Protein AF-A0A7X5E2V3-F1 (afdb_monomer)

Nearest PDB structures (foldseek):
  3kdf-assembly1_A  TM=3.601E-01  e=1.136E+00  Homo sapiens
  2jb7-assembly1_A  TM=4.344E-01  e=1.360E+00  Pyrobaculum aerophilum
  9bln-assembly1_U  TM=6.755E-01  e=7.767E+00  Homo sapiens
  5w66-assembly1_O  TM=4.771E-01  e=6.888E+00  Saccharomyces cerevisiae S288C
  5w5y-assembly1_O  TM=4.528E-01  e=7.314E+00  Saccharomyces cerevisiae S288C

Foldseek 3Di:
DDLVVLLVVVVVLVVVPVLAAEQPVQNVQVSVVCVVCVPNSVLQVVLSNVLVVLCVPQQVNSCVPDVKHFDPQLPPQTWIWDWRDDPRFTKIWIWGADPVSHIYTQHIDGADDDPDGDDCNVVSVSSVVSVVPPD

Mean predicted aligned error: 4.13 Å

pLDDT: mean 90.91, std 9.65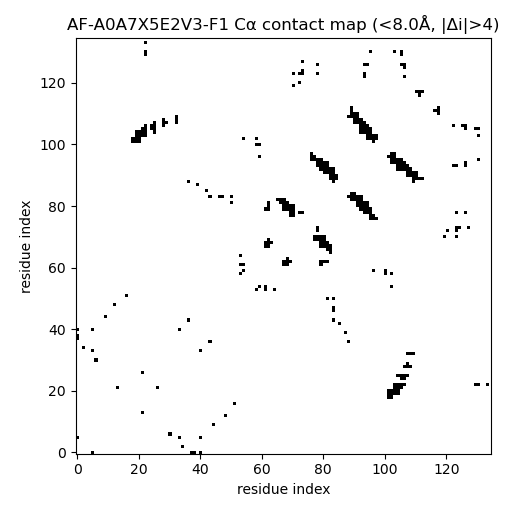, range [52.28, 98.12]

Radius of gyration: 14.13 Å; Cα contacts (8 Å, |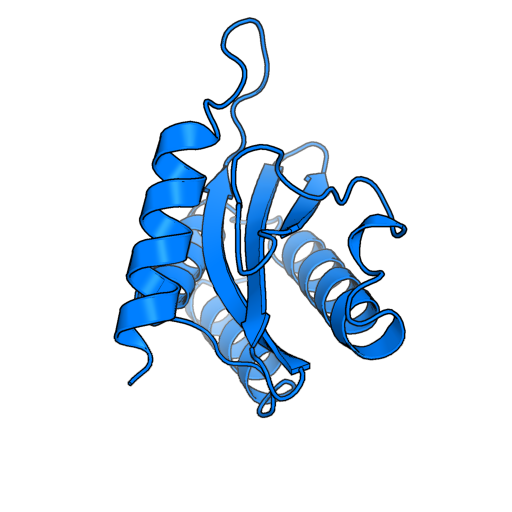Δi|>4): 188; chains: 1; bounding box: 32×38×34 Å

Sequence (135 aa):
MNTKQALEELAK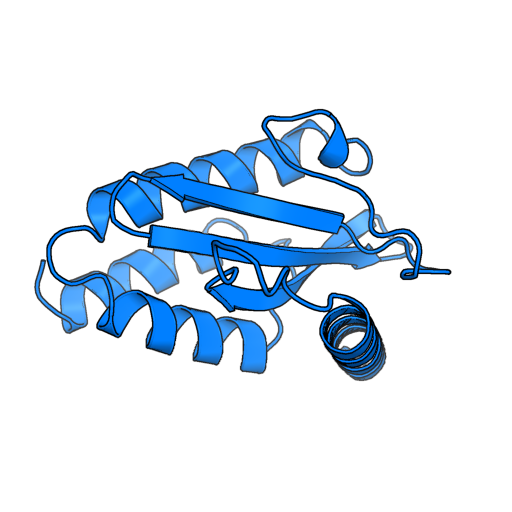HLQKHHKFYFDPDFQEELVQLLADLTGHEHKFFALLEKQFAFVASLNRQVNLADSNEILKHGDNPPIYSLHLQQNNFNIRFLMCFSEEGIPCFLCAFYERSGKRKTDYTKRAETAKERFLRRK

Solvent-accessible surface area (backbone atoms only — not comparable to full-atom values): 7647 Å² total; per-residue (Å²): 120,56,72,69,60,49,53,55,50,50,50,51,60,54,56,74,44,68,76,45,45,71,36,71,68,20,54,53,33,46,54,55,53,53,66,76,32,72,85,44,52,70,62,50,50,56,44,51,52,50,51,51,51,39,42,73,73,44,45,98,49,34,46,76,46,88,78,20,35,72,47,95,80,25,76,77,64,59,28,33,39,41,64,45,73,56,102,88,46,44,36,36,34,37,28,35,53,47,96,89,61,40,45,34,38,35,37,47,46,75,56,50,79,68,100,60,63,65,73,55,65,65,55,44,50,52,30,51,55,52,58,68,63,73,114

Structure (mmCIF, N/CA/C/O backbone):
data_AF-A0A7X5E2V3-F1
#
_entry.id   AF-A0A7X5E2V3-F1
#
loop_
_atom_site.group_PDB
_atom_site.id
_atom_site.type_symbol
_atom_site.label_atom_id
_atom_site.label_alt_id
_atom_site.label_comp_id
_atom_site.label_asym_id
_atom_site.label_entity_id
_atom_site.label_seq_id
_atom_site.pdbx_PDB_ins_code
_atom_site.Cartn_x
_atom_site.Cartn_y
_atom_site.Cartn_z
_atom_site.occupancy
_atom_site.B_iso_or_equiv
_atom_site.auth_seq_id
_atom_site.auth_comp_id
_atom_site.auth_asym_id
_atom_site.auth_atom_id
_atom_site.pdbx_PDB_model_num
ATOM 1 N N . MET A 1 1 ? -15.721 1.046 14.657 1.00 82.06 1 MET A N 1
ATOM 2 C CA . MET A 1 1 ? -15.116 -0.226 15.115 1.00 82.06 1 MET A CA 1
ATOM 3 C C . MET A 1 1 ? -14.169 0.116 16.259 1.00 82.06 1 MET A C 1
ATOM 5 O O . MET A 1 1 ? -13.718 1.251 16.289 1.00 82.06 1 MET A O 1
ATOM 9 N N . ASN A 1 2 ? -13.917 -0.759 17.238 1.00 87.88 2 ASN A N 1
ATOM 10 C CA . ASN A 1 2 ? -12.896 -0.434 18.249 1.00 87.88 2 ASN A CA 1
ATOM 11 C C . ASN A 1 2 ? -11.481 -0.737 17.717 1.00 87.88 2 ASN A C 1
ATOM 13 O O . ASN A 1 2 ? -11.327 -1.518 16.779 1.00 87.88 2 ASN A O 1
ATOM 17 N N . THR A 1 3 ? -10.445 -0.142 18.313 1.00 87.81 3 THR A N 1
ATOM 18 C CA . THR A 1 3 ? -9.055 -0.275 17.837 1.00 87.81 3 THR A CA 1
ATOM 19 C C . THR A 1 3 ? -8.602 -1.730 17.733 1.00 87.81 3 THR A C 1
ATOM 21 O O . THR A 1 3 ? -7.990 -2.113 16.744 1.00 87.81 3 THR A O 1
ATOM 24 N N . LYS A 1 4 ? -8.946 -2.568 18.718 1.00 91.31 4 LYS A N 1
ATOM 25 C CA . LYS A 1 4 ? -8.565 -3.986 18.719 1.00 91.31 4 LYS A CA 1
ATOM 26 C C . LYS A 1 4 ? -9.169 -4.732 17.526 1.00 91.31 4 LYS A C 1
ATOM 28 O O . LYS A 1 4 ? -8.443 -5.402 16.802 1.00 91.31 4 LYS A O 1
ATOM 33 N N . GLN A 1 5 ? -10.468 -4.561 17.291 1.00 93.12 5 GLN A N 1
ATOM 34 C CA . GLN A 1 5 ? -11.164 -5.144 16.141 1.00 93.12 5 GLN A CA 1
ATOM 35 C C . GLN A 1 5 ? -10.559 -4.665 14.818 1.00 93.12 5 GLN A C 1
ATOM 37 O O . GLN A 1 5 ? -10.427 -5.451 13.887 1.00 93.12 5 GLN A O 1
ATOM 42 N N . ALA A 1 6 ? -10.161 -3.392 14.742 1.00 93.25 6 ALA A N 1
ATOM 43 C CA . ALA A 1 6 ? -9.552 -2.834 13.544 1.00 93.25 6 ALA A CA 1
ATOM 44 C C . ALA A 1 6 ? -8.200 -3.475 13.228 1.00 93.25 6 ALA A C 1
ATOM 46 O O . ALA A 1 6 ? -7.943 -3.846 12.086 1.00 93.25 6 ALA A O 1
ATOM 47 N N . LEU A 1 7 ? -7.360 -3.662 14.243 1.00 94.31 7 LEU A N 1
ATO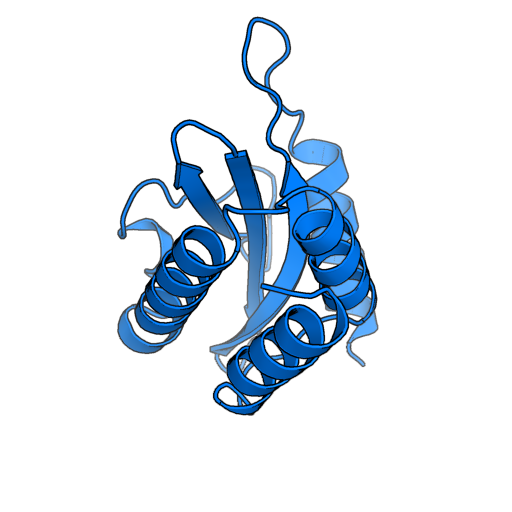M 48 C CA . LEU A 1 7 ? -6.065 -4.319 14.086 1.00 94.31 7 LEU A CA 1
ATOM 49 C C . LEU A 1 7 ? -6.213 -5.803 13.728 1.00 94.31 7 LEU A C 1
ATOM 51 O O . LEU A 1 7 ? -5.484 -6.299 12.873 1.00 94.31 7 LEU A O 1
ATOM 55 N N . GLU A 1 8 ? -7.176 -6.500 14.334 1.00 95.56 8 GLU A N 1
ATOM 56 C CA . GLU A 1 8 ? -7.491 -7.890 13.986 1.00 95.56 8 GLU A CA 1
ATOM 57 C C . GLU A 1 8 ? -7.954 -8.013 12.529 1.00 95.56 8 GLU A C 1
ATOM 59 O O . GLU A 1 8 ? -7.516 -8.914 11.816 1.00 95.56 8 GLU A O 1
ATOM 64 N N . GLU A 1 9 ? -8.808 -7.102 12.064 1.00 95.75 9 GLU A N 1
ATOM 65 C CA . GLU A 1 9 ? -9.290 -7.111 10.685 1.00 95.75 9 GLU A CA 1
ATOM 66 C C . GLU A 1 9 ? -8.177 -6.768 9.687 1.00 95.75 9 GLU A C 1
ATOM 68 O O . GLU A 1 9 ? -8.018 -7.458 8.679 1.00 95.75 9 GLU A O 1
ATOM 73 N N . LEU A 1 10 ? -7.334 -5.778 10.003 1.00 95.44 10 LEU A N 1
ATOM 74 C CA . LEU A 1 10 ? -6.149 -5.464 9.208 1.00 95.44 10 LEU A CA 1
ATOM 75 C C . LEU A 1 10 ? -5.241 -6.693 9.067 1.00 95.44 10 LEU A C 1
ATOM 77 O O . LEU A 1 10 ? -4.845 -7.042 7.955 1.00 95.44 10 LEU A O 1
ATOM 81 N N . ALA A 1 11 ? -4.958 -7.386 10.174 1.00 95.44 11 ALA A N 1
ATOM 82 C CA . ALA A 1 11 ? -4.140 -8.593 10.161 1.00 95.44 11 ALA A CA 1
ATOM 83 C C . ALA A 1 11 ? -4.742 -9.685 9.263 1.00 95.44 11 ALA A C 1
ATOM 85 O O . ALA A 1 11 ? -4.007 -10.303 8.493 1.00 95.44 11 ALA A O 1
ATOM 86 N N . LYS A 1 12 ? -6.068 -9.889 9.286 1.00 96.12 12 LYS A N 1
ATOM 87 C CA . LYS A 1 12 ? -6.740 -10.843 8.385 1.00 96.12 12 LYS A CA 1
ATOM 88 C C . LYS A 1 12 ? -6.561 -10.471 6.916 1.00 96.12 12 LYS A C 1
ATOM 90 O O . LYS A 1 12 ? -6.267 -11.356 6.113 1.00 96.12 12 LYS A O 1
ATOM 95 N N . HIS A 1 13 ? -6.711 -9.193 6.557 1.00 94.50 13 HIS A N 1
ATOM 96 C CA . HIS A 1 13 ? -6.491 -8.745 5.179 1.00 94.50 13 HIS A CA 1
ATOM 97 C C . HIS A 1 13 ? -5.049 -9.013 4.732 1.00 94.50 13 HIS A C 1
ATOM 99 O O . HIS A 1 13 ? -4.845 -9.580 3.663 1.00 94.50 13 HIS A O 1
ATOM 105 N N . LEU A 1 14 ? -4.047 -8.693 5.556 1.00 95.31 14 LEU A N 1
ATOM 106 C CA . LEU A 1 14 ? -2.646 -8.967 5.214 1.00 95.31 14 LEU A CA 1
ATOM 107 C C . LEU A 1 14 ? -2.369 -10.479 5.101 1.00 95.31 14 LEU A C 1
ATOM 109 O O . LEU A 1 14 ? -1.768 -10.928 4.127 1.00 95.31 14 LEU A O 1
ATOM 113 N N . GLN A 1 15 ? -2.876 -11.288 6.036 1.00 94.50 15 GLN A N 1
ATOM 114 C CA . GLN A 1 15 ? -2.703 -12.749 6.034 1.00 94.50 15 GLN A CA 1
ATOM 115 C C . GLN A 1 15 ? -3.374 -13.434 4.838 1.00 94.50 15 GLN A C 1
ATOM 117 O O . GLN A 1 15 ? -2.823 -14.384 4.277 1.00 94.50 15 GLN A O 1
ATOM 122 N N . LYS A 1 16 ? -4.544 -12.949 4.402 1.00 95.62 16 LYS A N 1
ATOM 123 C CA . LYS A 1 16 ? -5.232 -13.451 3.202 1.00 95.62 16 LYS A CA 1
ATOM 124 C C . LYS A 1 16 ? -4.325 -13.383 1.971 1.00 95.62 16 LYS A C 1
ATOM 126 O O . LYS A 1 16 ? -4.342 -14.288 1.135 1.00 95.62 16 LYS A O 1
ATOM 131 N N . HIS A 1 17 ? -3.479 -12.359 1.906 1.00 93.44 17 HIS A N 1
ATOM 132 C CA . HIS A 1 17 ? -2.501 -12.146 0.848 1.00 93.44 17 HIS A CA 1
ATOM 133 C C . HIS A 1 17 ? -1.094 -12.635 1.235 1.00 93.44 17 HIS A C 1
ATOM 135 O O . HIS A 1 17 ? -0.108 -11.972 0.945 1.00 93.44 17 HIS A O 1
ATOM 141 N N . HIS A 1 18 ? -0.981 -13.837 1.815 1.00 90.81 18 HIS A N 1
ATOM 142 C CA . HIS A 1 18 ? 0.285 -14.465 2.246 1.00 90.81 18 HIS A CA 1
ATOM 143 C C . HIS A 1 18 ? 1.387 -14.577 1.172 1.00 90.81 18 HIS A C 1
ATOM 145 O O . HIS A 1 18 ? 2.542 -14.821 1.505 1.00 90.81 18 HIS A O 1
ATOM 151 N N . LYS A 1 19 ? 1.047 -14.445 -0.117 1.00 93.88 19 LYS A N 1
ATOM 152 C CA . LYS A 1 19 ? 2.026 -14.412 -1.218 1.00 93.88 19 LYS A CA 1
ATOM 153 C C . LYS A 1 19 ? 2.651 -13.035 -1.424 1.00 93.88 19 LYS A C 1
ATOM 155 O O . LYS A 1 19 ? 3.615 -12.930 -2.172 1.00 93.88 19 LYS A O 1
ATOM 160 N N . PHE A 1 20 ? 2.074 -11.986 -0.847 1.00 97.00 20 PHE A N 1
ATOM 161 C CA . PHE A 1 20 ? 2.611 -10.637 -0.923 1.00 97.00 20 PHE A CA 1
ATOM 162 C C . PHE A 1 20 ? 3.654 -10.460 0.172 1.00 97.00 20 PHE A C 1
ATOM 164 O O . PHE A 1 20 ? 3.536 -11.005 1.268 1.00 97.00 20 PHE A O 1
ATOM 171 N N . TYR A 1 21 ? 4.668 -9.663 -0.127 1.00 97.06 21 TYR A N 1
ATOM 172 C CA . TYR A 1 21 ? 5.584 -9.169 0.879 1.00 97.06 21 TYR A CA 1
ATOM 173 C C . TYR A 1 21 ? 5.071 -7.827 1.404 1.00 97.06 21 TYR A C 1
ATOM 175 O O . TYR A 1 21 ? 4.862 -6.891 0.630 1.00 97.06 21 TYR A O 1
ATOM 183 N N . PHE A 1 22 ? 4.897 -7.733 2.719 1.00 97.56 22 PHE A N 1
ATOM 184 C CA . PHE A 1 22 ? 4.573 -6.493 3.416 1.00 97.56 22 PHE A CA 1
ATOM 185 C C . PHE A 1 22 ? 5.768 -6.102 4.272 1.00 97.56 22 PHE A C 1
ATOM 187 O O . PHE A 1 22 ? 6.049 -6.761 5.274 1.00 97.56 22 PHE A O 1
ATOM 194 N N . ASP A 1 23 ? 6.468 -5.045 3.872 1.00 97.44 23 ASP A N 1
ATOM 195 C CA . ASP A 1 23 ? 7.598 -4.530 4.634 1.00 97.44 23 ASP A CA 1
ATOM 196 C C . ASP A 1 23 ? 7.177 -4.159 6.079 1.00 97.44 23 ASP A C 1
ATOM 198 O O . ASP A 1 23 ? 6.061 -3.667 6.272 1.00 97.44 23 ASP A O 1
ATOM 202 N N . PRO A 1 24 ? 8.012 -4.396 7.110 1.00 96.25 24 PRO A N 1
ATOM 203 C CA . PRO A 1 24 ? 7.635 -4.105 8.494 1.00 96.25 24 PRO A CA 1
ATOM 204 C C . PRO A 1 24 ? 7.221 -2.647 8.728 1.00 96.25 24 PRO A C 1
ATOM 206 O O . PRO A 1 24 ? 6.190 -2.406 9.353 1.00 96.25 24 PRO A O 1
ATOM 209 N N . ASP A 1 25 ? 7.936 -1.679 8.145 1.00 97.19 25 ASP A N 1
ATOM 210 C CA . ASP A 1 25 ? 7.587 -0.264 8.312 1.00 97.19 25 ASP A CA 1
ATOM 211 C C . ASP A 1 25 ? 6.290 0.075 7.565 1.00 97.19 25 ASP A C 1
ATOM 213 O O . ASP A 1 25 ? 5.530 0.928 8.009 1.00 97.19 25 ASP A O 1
ATOM 217 N N . PHE A 1 26 ? 6.003 -0.597 6.442 1.00 97.44 26 PHE A N 1
ATOM 218 C CA . PHE A 1 26 ? 4.705 -0.470 5.770 1.00 97.44 26 PHE A CA 1
ATOM 219 C C . PHE A 1 26 ? 3.558 -0.918 6.685 1.00 97.44 26 PHE A C 1
ATOM 221 O O . PHE A 1 26 ? 2.507 -0.279 6.722 1.00 97.44 26 PHE A O 1
ATOM 228 N N . GLN A 1 27 ? 3.745 -2.006 7.438 1.00 96.62 27 GLN A N 1
ATOM 229 C CA . GLN A 1 27 ? 2.741 -2.487 8.389 1.00 96.62 27 GLN A CA 1
ATOM 230 C C . GLN A 1 27 ? 2.566 -1.515 9.563 1.00 96.62 27 GLN A C 1
ATOM 232 O O . GLN A 1 27 ? 1.433 -1.230 9.949 1.00 96.62 27 GLN A O 1
ATOM 237 N N . GLU A 1 28 ? 3.657 -0.958 10.092 1.00 96.31 28 GLU A N 1
ATOM 238 C CA . GLU A 1 28 ? 3.597 0.081 11.127 1.00 96.31 28 GLU A CA 1
ATOM 239 C C . GLU A 1 28 ? 2.886 1.346 10.626 1.00 96.31 28 GLU A C 1
ATOM 241 O O . GLU A 1 28 ? 2.011 1.881 11.308 1.00 96.31 28 GLU A O 1
ATOM 246 N N . GLU A 1 29 ? 3.195 1.790 9.407 1.00 97.00 29 GLU A N 1
ATOM 247 C CA . GLU A 1 29 ? 2.527 2.916 8.752 1.00 97.00 29 GLU A CA 1
ATOM 248 C C . GLU A 1 29 ? 1.027 2.644 8.572 1.00 97.00 29 GLU A C 1
ATOM 250 O O . GLU A 1 29 ? 0.206 3.520 8.840 1.00 97.00 29 GLU A O 1
ATOM 255 N N . LEU A 1 30 ? 0.635 1.425 8.188 1.00 95.69 30 LEU A N 1
ATOM 256 C CA . LEU A 1 30 ? -0.774 1.033 8.113 1.00 95.69 30 LEU A CA 1
ATOM 257 C C . LEU A 1 30 ? -1.479 1.093 9.469 1.00 95.69 30 LEU A C 1
ATOM 259 O O . LEU A 1 30 ? -2.616 1.559 9.537 1.00 95.69 30 LEU A O 1
ATOM 263 N N . VAL A 1 31 ? -0.822 0.652 10.543 1.00 95.12 31 VAL A N 1
ATOM 264 C CA . VAL A 1 31 ? -1.363 0.740 11.906 1.00 95.12 31 VAL A CA 1
ATOM 265 C C . VAL A 1 31 ? -1.568 2.200 12.318 1.00 95.12 31 VAL A C 1
ATOM 267 O O . VAL A 1 31 ? -2.620 2.536 12.863 1.00 95.12 31 VAL A O 1
ATOM 270 N N . GLN A 1 32 ? -0.608 3.077 12.012 1.00 94.00 32 GLN A N 1
ATOM 271 C CA . GLN A 1 32 ? -0.715 4.515 12.281 1.00 94.00 32 GLN A CA 1
ATOM 272 C C . GLN A 1 32 ? -1.856 5.155 11.483 1.00 94.00 32 GLN A C 1
ATOM 274 O O . GLN A 1 32 ? -2.706 5.831 12.058 1.00 94.00 32 GLN A O 1
ATOM 279 N N . LEU A 1 33 ? -1.932 4.884 10.176 1.00 93.94 33 LEU A N 1
ATOM 280 C CA . LEU A 1 33 ? -3.017 5.374 9.323 1.00 93.94 33 LEU A CA 1
ATOM 281 C C . LEU A 1 33 ? -4.382 4.909 9.835 1.00 93.94 33 LEU A C 1
ATOM 283 O O . LEU A 1 33 ? -5.324 5.694 9.865 1.00 93.94 33 LEU A O 1
ATOM 287 N N . LEU A 1 34 ? -4.496 3.651 10.263 1.00 92.94 34 LEU A N 1
ATOM 288 C CA . LEU A 1 34 ? -5.746 3.093 10.770 1.00 92.94 34 LEU A CA 1
ATOM 289 C C . LEU A 1 34 ? -6.213 3.772 12.063 1.00 92.94 34 LEU A C 1
ATOM 291 O O . LEU A 1 34 ? -7.416 3.960 12.236 1.00 92.94 34 LEU A O 1
ATOM 295 N N . ALA A 1 35 ? -5.288 4.176 12.940 1.00 90.56 35 ALA A N 1
ATOM 296 C CA . ALA A 1 35 ? -5.621 4.935 14.145 1.00 90.56 35 ALA A CA 1
ATOM 297 C C . ALA A 1 35 ? -6.290 6.284 13.808 1.00 90.56 35 ALA A C 1
ATOM 299 O O . ALA A 1 35 ? -7.270 6.671 14.451 1.00 90.56 35 ALA A O 1
ATOM 300 N N . ASP A 1 36 ? -5.833 6.943 12.740 1.00 89.50 36 ASP A N 1
ATOM 301 C CA . ASP A 1 36 ? -6.384 8.216 12.258 1.00 89.50 36 ASP A CA 1
ATOM 302 C C . ASP A 1 36 ? -7.735 8.058 11.526 1.00 89.50 36 ASP A C 1
ATOM 304 O O . ASP A 1 36 ? -8.452 9.035 11.310 1.00 89.50 36 ASP A O 1
ATOM 308 N N . LEU A 1 37 ? -8.119 6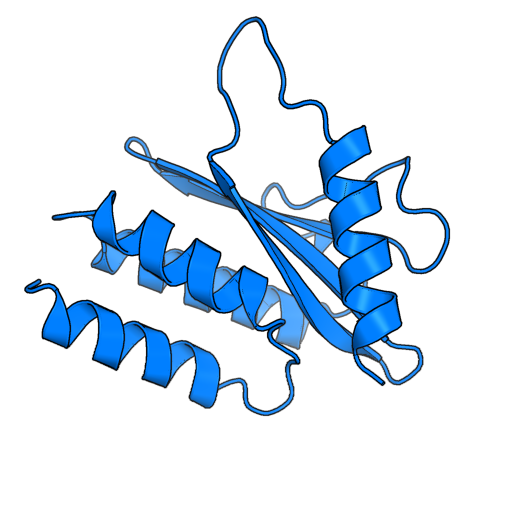.831 11.156 1.00 90.50 37 LEU A N 1
ATOM 309 C CA . LEU A 1 37 ? -9.319 6.517 10.365 1.00 90.50 37 LEU A CA 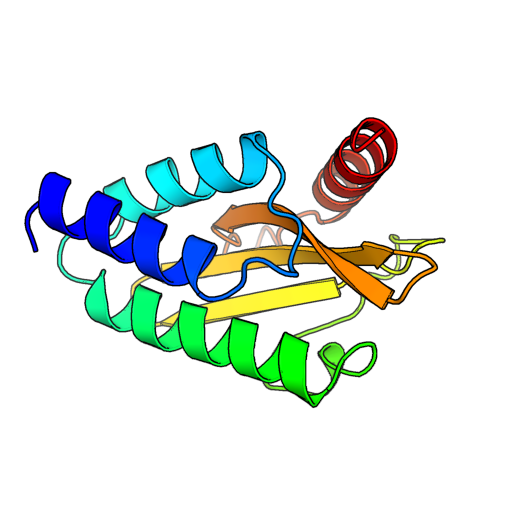1
ATOM 310 C C . LEU A 1 37 ? -10.542 6.134 11.213 1.00 90.50 37 LEU A C 1
ATOM 312 O O . LEU A 1 37 ? -11.449 5.453 10.723 1.00 90.50 37 LEU A O 1
ATOM 316 N N . THR A 1 38 ? -10.594 6.568 12.473 1.00 87.25 38 THR A N 1
ATOM 317 C CA . THR A 1 38 ? -11.683 6.222 13.400 1.00 87.25 38 THR A CA 1
ATOM 318 C C . THR A 1 38 ? -13.062 6.547 12.800 1.00 87.25 38 THR A C 1
ATOM 320 O O . THR A 1 38 ? -13.340 7.676 12.402 1.00 87.25 38 THR A O 1
ATOM 323 N N . GLY A 1 39 ? -13.943 5.544 12.720 1.00 89.56 39 GLY A N 1
ATOM 324 C CA . GLY A 1 39 ? -15.279 5.654 12.111 1.00 89.56 39 GLY A CA 1
ATOM 325 C C . GLY A 1 39 ? -15.320 5.503 10.580 1.00 89.56 39 GLY A C 1
ATOM 326 O O . GLY A 1 39 ? -16.402 5.498 9.978 1.00 89.56 39 GLY A O 1
ATOM 327 N N . HIS A 1 40 ? -14.170 5.356 9.922 1.00 92.31 40 HIS A N 1
ATOM 328 C CA . HIS A 1 40 ? -14.032 5.195 8.469 1.00 92.31 40 HIS A CA 1
ATOM 329 C C . HIS A 1 40 ? -13.295 3.914 8.063 1.00 92.31 40 HIS A C 1
ATOM 331 O O . HIS A 1 40 ? -13.055 3.685 6.876 1.00 92.31 40 HIS A O 1
ATOM 337 N N . GLU A 1 41 ? -13.008 3.041 9.021 1.00 94.06 41 GLU A N 1
ATOM 338 C CA . GLU A 1 41 ? -12.181 1.851 8.844 1.00 94.06 41 GLU A CA 1
ATOM 339 C C . GLU A 1 41 ? -12.795 0.871 7.834 1.00 94.06 41 GLU A C 1
ATOM 341 O O . GLU A 1 41 ? -12.095 0.323 6.993 1.00 94.06 41 GLU A O 1
ATOM 346 N N . HIS A 1 42 ? -14.123 0.710 7.841 1.00 93.19 42 HIS A N 1
ATOM 347 C CA . HIS A 1 42 ? -14.822 -0.157 6.883 1.00 93.19 42 HIS A CA 1
ATOM 348 C C . HIS A 1 42 ? -14.608 0.280 5.424 1.00 93.19 42 HIS A C 1
ATOM 350 O O . HIS A 1 42 ? -14.426 -0.559 4.543 1.00 93.19 42 HIS A O 1
ATOM 356 N N . LYS A 1 43 ? -14.598 1.595 5.155 1.00 94.88 43 LYS A N 1
ATOM 357 C CA . LYS A 1 43 ? -14.337 2.132 3.809 1.00 94.88 43 LYS A CA 1
ATOM 358 C C . LYS A 1 43 ? -12.883 1.934 3.423 1.00 94.88 43 LYS A C 1
ATOM 360 O O . LYS A 1 43 ? -12.596 1.613 2.273 1.00 94.88 43 LYS A O 1
ATOM 365 N N . PHE A 1 44 ? -11.983 2.124 4.383 1.00 95.88 44 PHE A N 1
ATOM 366 C CA . PHE A 1 44 ? -10.570 1.856 4.190 1.00 95.88 44 PHE A CA 1
ATOM 367 C C . PHE A 1 44 ? -10.330 0.386 3.827 1.00 95.88 44 PHE A C 1
ATOM 369 O O . PHE A 1 44 ? -9.711 0.127 2.802 1.00 95.88 44 PHE A O 1
ATOM 376 N N . PHE A 1 45 ? -10.895 -0.568 4.571 1.00 96.50 45 PHE A N 1
ATOM 377 C CA . PHE A 1 45 ? -10.741 -1.995 4.275 1.00 96.50 45 PHE A CA 1
ATOM 378 C C . PHE A 1 45 ? -11.357 -2.414 2.943 1.00 96.50 45 PHE A C 1
ATOM 380 O O . PHE A 1 45 ? -10.752 -3.197 2.214 1.00 96.50 45 PHE A O 1
ATOM 387 N N . ALA A 1 46 ? -12.506 -1.850 2.566 1.00 96.25 46 ALA A N 1
ATOM 388 C CA . ALA A 1 46 ? -13.080 -2.097 1.245 1.00 96.25 46 ALA A CA 1
ATOM 389 C C . ALA A 1 46 ? -12.135 -1.646 0.113 1.00 96.25 46 ALA A C 1
ATOM 391 O O . ALA A 1 46 ? -11.978 -2.352 -0.884 1.00 96.25 46 ALA A O 1
ATOM 392 N N . LEU A 1 47 ? -11.473 -0.492 0.266 1.00 96.94 47 LEU A N 1
ATOM 393 C CA . LEU A 1 47 ? -10.480 -0.015 -0.700 1.00 96.94 47 LEU A CA 1
ATOM 394 C C . LEU A 1 47 ? -9.164 -0.795 -0.643 1.00 96.94 47 LEU A C 1
ATOM 396 O O . LEU A 1 47 ? -8.575 -1.041 -1.692 1.00 96.94 47 LEU A O 1
ATOM 400 N N . LEU A 1 48 ? -8.723 -1.201 0.548 1.00 97.38 48 LEU A N 1
ATOM 401 C CA . LEU A 1 48 ? -7.551 -2.052 0.746 1.00 97.38 48 LEU A CA 1
ATOM 402 C C . LEU A 1 48 ? -7.714 -3.363 -0.027 1.00 97.38 48 LEU A C 1
ATOM 404 O O . LEU A 1 48 ? -6.875 -3.703 -0.858 1.00 97.38 48 LEU A O 1
ATOM 408 N N . GLU A 1 49 ? -8.841 -4.042 0.178 1.00 97.06 49 GLU A N 1
ATOM 409 C CA . GLU A 1 49 ? -9.172 -5.287 -0.511 1.00 97.06 49 GLU A CA 1
ATOM 410 C C . GLU A 1 49 ? -9.281 -5.084 -2.028 1.00 97.06 49 GLU A C 1
ATOM 412 O O . GLU A 1 49 ? -8.745 -5.877 -2.801 1.00 97.06 49 GLU A O 1
ATOM 417 N N . LYS A 1 50 ? -9.915 -3.990 -2.474 1.00 97.56 50 LYS A N 1
ATOM 418 C CA . LYS A 1 50 ? -9.999 -3.633 -3.899 1.00 97.56 50 LYS A CA 1
ATOM 419 C C . LYS A 1 50 ? -8.607 -3.478 -4.521 1.00 97.56 50 LYS A C 1
ATOM 421 O O . LYS A 1 50 ? -8.356 -4.024 -5.594 1.00 97.56 50 LYS A O 1
ATOM 426 N N . GLN A 1 51 ? -7.699 -2.764 -3.855 1.00 98.00 51 GLN A N 1
ATOM 427 C CA . GLN A 1 51 ? -6.336 -2.562 -4.348 1.00 98.00 51 GLN A CA 1
ATOM 428 C C . GLN A 1 51 ? -5.537 -3.869 -4.364 1.00 98.00 51 GLN A C 1
ATOM 430 O O . GLN A 1 51 ? -4.859 -4.160 -5.348 1.00 98.00 51 GLN A O 1
ATOM 435 N N . PHE A 1 52 ? -5.666 -4.713 -3.339 1.00 97.94 52 PHE A N 1
ATOM 436 C CA . PHE A 1 52 ? -5.041 -6.037 -3.340 1.00 97.94 52 PHE A CA 1
ATOM 437 C C . PHE A 1 52 ? -5.584 -6.948 -4.448 1.00 97.94 52 PHE A C 1
ATOM 439 O O . PHE A 1 52 ? -4.808 -7.654 -5.095 1.00 97.94 52 PHE A O 1
ATOM 446 N N . ALA A 1 53 ? -6.888 -6.896 -4.730 1.00 97.25 53 ALA A N 1
ATOM 447 C CA . ALA A 1 53 ? -7.494 -7.618 -5.845 1.00 97.25 53 ALA A CA 1
ATOM 448 C C . ALA A 1 53 ? -6.979 -7.121 -7.208 1.00 97.25 53 ALA A C 1
ATOM 450 O O . ALA A 1 53 ? -6.704 -7.933 -8.096 1.00 97.25 53 ALA A O 1
ATOM 451 N N . PHE A 1 54 ? -6.785 -5.809 -7.381 1.00 98.12 54 PHE A N 1
ATOM 452 C CA . PHE A 1 54 ? -6.152 -5.263 -8.584 1.00 98.12 54 PHE A CA 1
ATOM 453 C C . PHE A 1 54 ? -4.708 -5.728 -8.743 1.00 98.12 54 PHE A C 1
ATOM 455 O O . PHE A 1 54 ? -4.342 -6.179 -9.825 1.00 98.12 54 PHE A O 1
ATOM 462 N N . VAL A 1 55 ? -3.905 -5.697 -7.677 1.00 98.06 55 VAL A N 1
ATOM 463 C CA . VAL A 1 55 ? -2.526 -6.209 -7.710 1.00 98.06 55 VAL A CA 1
ATOM 464 C C . VAL A 1 55 ? -2.499 -7.687 -8.109 1.00 98.06 55 VAL A C 1
ATOM 466 O O . VAL A 1 55 ? -1.728 -8.066 -8.987 1.00 98.06 55 VAL A O 1
ATOM 469 N N . ALA A 1 56 ? -3.371 -8.511 -7.520 1.00 96.31 56 ALA A N 1
ATOM 470 C CA . ALA A 1 56 ? -3.435 -9.943 -7.810 1.00 96.31 56 ALA A CA 1
ATOM 471 C C . ALA A 1 56 ? -3.879 -10.263 -9.249 1.00 96.31 56 ALA A C 1
ATOM 473 O O . ALA A 1 56 ? -3.415 -11.242 -9.830 1.00 96.31 56 ALA A O 1
ATOM 474 N N . SER A 1 57 ? -4.786 -9.465 -9.822 1.00 96.56 57 SER A N 1
ATOM 475 C CA . SER A 1 57 ? -5.362 -9.725 -11.150 1.00 96.56 57 SER A CA 1
ATOM 476 C C . SER A 1 57 ? -4.558 -9.100 -12.289 1.00 96.56 57 SER A C 1
ATOM 478 O O . SER A 1 57 ? -4.357 -9.735 -13.323 1.00 96.56 57 SER A O 1
ATOM 480 N N . LEU A 1 58 ? -4.074 -7.872 -12.106 1.00 97.25 58 LEU A N 1
ATOM 481 C CA . LEU A 1 58 ? -3.410 -7.095 -13.154 1.00 97.25 58 LEU A CA 1
ATOM 482 C C . LEU A 1 58 ? -1.886 -7.205 -13.106 1.00 97.25 58 LEU A C 1
ATOM 484 O O . LEU A 1 58 ? -1.219 -6.888 -14.093 1.00 97.25 58 LEU A O 1
ATOM 488 N N . ASN A 1 59 ? -1.313 -7.667 -11.990 1.00 95.75 59 ASN A N 1
ATOM 489 C CA . ASN A 1 59 ? 0.133 -7.767 -11.798 1.00 95.75 59 ASN A CA 1
ATOM 490 C C . ASN A 1 59 ? 0.831 -6.443 -12.176 1.00 95.75 59 ASN A C 1
ATOM 492 O O . ASN A 1 59 ? 0.403 -5.367 -11.760 1.00 95.75 59 ASN A O 1
ATOM 496 N N . ARG A 1 60 ? 1.876 -6.490 -13.012 1.00 95.25 60 ARG A N 1
ATOM 497 C CA . ARG A 1 60 ? 2.648 -5.316 -13.467 1.00 95.25 60 ARG A CA 1
ATOM 498 C C . ARG A 1 60 ? 1.829 -4.289 -14.269 1.00 95.25 60 ARG A C 1
ATOM 500 O O . ARG A 1 60 ? 2.364 -3.251 -14.628 1.00 95.25 60 ARG A O 1
ATOM 507 N N . GLN A 1 61 ? 0.551 -4.558 -14.539 1.00 96.88 61 GLN A N 1
ATOM 508 C CA . GLN A 1 61 ? -0.389 -3.619 -15.155 1.00 96.88 61 GLN A CA 1
ATOM 509 C C . GLN A 1 61 ? -1.329 -2.958 -14.131 1.00 96.88 61 GLN A C 1
ATOM 511 O O . GLN A 1 61 ? -2.307 -2.322 -14.512 1.00 96.88 61 GLN A O 1
ATOM 516 N N . VAL A 1 62 ? -1.066 -3.084 -12.823 1.00 97.44 62 VAL A N 1
ATOM 517 C CA . VAL A 1 62 ? -1.898 -2.488 -11.757 1.00 97.44 62 VAL A CA 1
ATOM 518 C C . VAL A 1 62 ? -2.041 -0.964 -11.873 1.00 97.44 62 VAL A C 1
ATOM 520 O O . VAL A 1 62 ? -3.023 -0.398 -11.397 1.00 97.44 62 VAL A O 1
ATOM 523 N N . ASN A 1 63 ? -1.111 -0.298 -12.561 1.00 96.44 63 ASN A N 1
ATOM 524 C CA . ASN A 1 63 ? -1.188 1.125 -12.897 1.00 96.44 63 ASN A CA 1
ATOM 525 C C . ASN A 1 63 ? -2.324 1.480 -13.873 1.00 96.44 63 ASN A C 1
ATOM 527 O O . ASN A 1 63 ? -2.575 2.656 -14.094 1.00 96.44 63 ASN A O 1
ATOM 531 N N . LEU A 1 64 ? -2.961 0.496 -14.512 1.00 95.62 64 LEU A N 1
ATOM 532 C CA . LEU A 1 64 ? -4.111 0.717 -15.392 1.00 95.62 64 LEU A CA 1
ATOM 533 C C . LEU A 1 64 ? -5.441 0.713 -14.626 1.00 95.62 64 LEU A C 1
ATOM 535 O O . LEU A 1 64 ? -6.475 1.051 -15.198 1.00 95.62 64 LEU A O 1
ATOM 539 N N . ALA A 1 65 ? -5.432 0.310 -13.353 1.00 96.25 65 ALA A N 1
ATOM 540 C CA . ALA A 1 65 ? -6.615 0.340 -12.511 1.00 96.25 65 ALA A CA 1
ATOM 541 C C . ALA A 1 65 ? -6.713 1.644 -11.725 1.00 96.25 65 ALA A C 1
ATOM 543 O O . ALA A 1 65 ? -5.756 2.073 -11.082 1.00 96.25 65 ALA A O 1
ATOM 544 N N . ASP A 1 66 ? -7.928 2.188 -11.682 1.00 92.88 66 ASP A N 1
ATOM 545 C CA . ASP A 1 66 ? -8.265 3.326 -10.829 1.00 92.88 66 ASP A CA 1
ATOM 546 C C . ASP A 1 66 ? -7.337 4.532 -11.099 1.00 92.88 66 ASP A C 1
ATOM 548 O O . ASP A 1 66 ? -7.037 4.840 -12.251 1.00 92.88 66 ASP A O 1
ATOM 552 N N . SER A 1 67 ? -6.887 5.215 -10.050 1.00 94.25 67 SER A N 1
ATOM 553 C CA . SER A 1 67 ? -5.909 6.309 -10.105 1.00 94.25 67 SER A CA 1
ATOM 554 C C . SER A 1 67 ? -4.491 5.850 -9.731 1.00 94.25 67 SER A C 1
ATOM 556 O O . SER A 1 67 ? -3.698 6.621 -9.172 1.00 94.25 67 SER A O 1
ATOM 558 N N . ASN A 1 68 ? -4.186 4.574 -9.981 1.00 96.75 68 ASN A N 1
ATOM 559 C CA . ASN A 1 68 ? -2.856 4.022 -9.769 1.00 96.75 68 ASN A CA 1
ATOM 560 C C . ASN A 1 68 ? -1.899 4.518 -10.860 1.00 96.75 68 ASN A C 1
ATOM 562 O O . ASN A 1 68 ? -2.299 4.802 -11.985 1.00 96.75 68 ASN A O 1
ATOM 566 N N . GLU A 1 69 ? -0.612 4.607 -10.545 1.00 94.94 69 GLU A N 1
ATOM 567 C CA . GLU A 1 69 ? 0.385 5.107 -11.494 1.00 94.94 69 GLU A CA 1
ATOM 568 C C . GLU A 1 69 ? 1.754 4.457 -11.285 1.00 94.94 69 GLU A C 1
ATOM 570 O O . GLU A 1 69 ? 2.032 3.880 -10.234 1.00 94.94 69 GLU A O 1
ATOM 575 N N . ILE A 1 70 ? 2.624 4.570 -12.291 1.00 93.88 70 ILE A N 1
ATOM 576 C CA . ILE A 1 70 ? 4.050 4.243 -12.174 1.00 93.88 70 ILE A CA 1
ATOM 577 C C . ILE A 1 70 ? 4.806 5.548 -11.923 1.00 93.88 70 ILE A C 1
ATOM 579 O O . ILE A 1 70 ? 4.668 6.511 -12.681 1.00 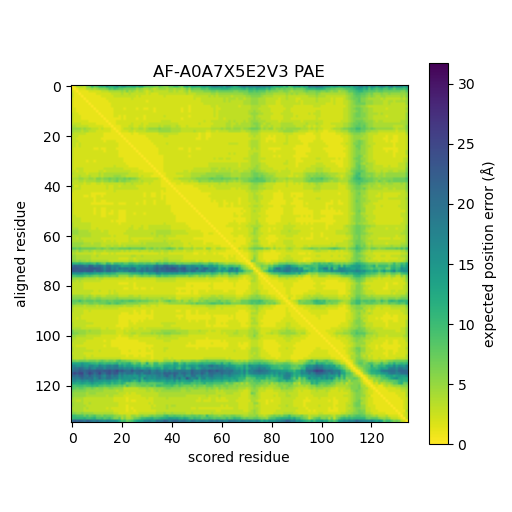93.88 70 ILE A O 1
ATOM 583 N N . LEU A 1 71 ? 5.618 5.589 -10.869 1.00 91.12 71 LEU A N 1
ATOM 584 C CA . LEU A 1 71 ? 6.406 6.769 -10.530 1.00 91.12 71 LEU A CA 1
ATOM 585 C C . LEU A 1 71 ? 7.614 6.907 -11.462 1.00 91.12 71 LEU A C 1
ATOM 587 O O . LEU A 1 71 ? 8.434 6.000 -11.573 1.00 91.12 71 LEU A O 1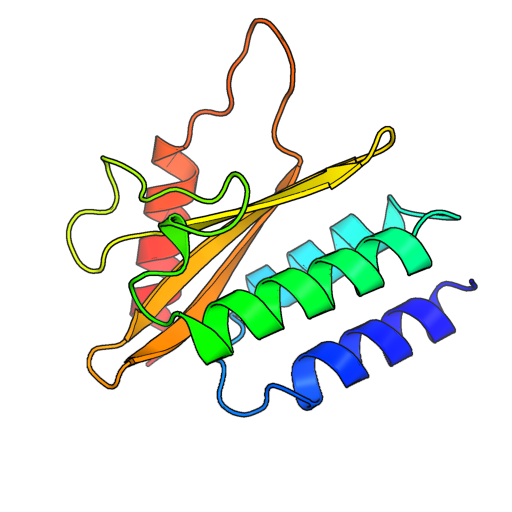
ATOM 591 N N . LYS A 1 72 ? 7.786 8.098 -12.048 1.00 79.38 72 LYS A N 1
ATOM 592 C CA . LYS A 1 72 ? 8.881 8.418 -12.987 1.00 79.38 72 LYS A CA 1
ATOM 593 C C . LYS A 1 72 ? 10.297 8.330 -12.400 1.00 79.38 72 LYS A C 1
ATOM 595 O O . LYS A 1 72 ? 11.249 8.416 -13.156 1.00 79.38 72 LYS A O 1
ATOM 600 N N . HIS A 1 73 ? 10.453 8.277 -11.076 1.00 67.38 73 HIS A N 1
ATOM 601 C CA . HIS A 1 73 ? 11.765 8.228 -10.398 1.00 67.38 73 HIS A CA 1
ATOM 602 C C . HIS A 1 73 ? 12.053 6.841 -9.800 1.00 67.38 73 HIS A C 1
ATOM 604 O O . HIS A 1 73 ? 13.103 6.597 -9.200 1.00 67.38 73 HIS A O 1
ATOM 610 N N . GLY A 1 74 ? 11.121 5.903 -9.981 1.00 60.06 74 GLY A N 1
ATOM 611 C CA . GLY A 1 74 ? 11.265 4.501 -9.622 1.00 60.06 74 GLY A CA 1
ATOM 612 C C . GLY A 1 74 ? 12.039 3.721 -10.678 1.00 60.06 74 GLY A C 1
ATOM 613 O O . GLY A 1 74 ? 11.517 2.741 -11.190 1.00 60.06 74 GLY A O 1
ATOM 614 N N . ASP A 1 75 ? 13.242 4.156 -11.051 1.00 63.34 75 ASP A N 1
ATOM 615 C CA . ASP A 1 75 ? 14.032 3.404 -12.025 1.00 63.34 75 ASP A CA 1
ATOM 616 C C . ASP A 1 75 ? 14.619 2.151 -11.359 1.00 63.34 75 ASP A C 1
ATOM 618 O O . ASP A 1 75 ? 15.431 2.254 -10.437 1.00 63.34 75 ASP A O 1
ATOM 622 N N . ASN A 1 76 ? 14.109 1.008 -11.825 1.00 76.19 76 ASN A N 1
ATOM 623 C CA . ASN A 1 76 ? 14.427 -0.396 -11.549 1.00 76.19 76 ASN A CA 1
ATOM 624 C C . ASN A 1 76 ? 14.547 -0.851 -10.063 1.00 76.19 76 ASN A C 1
ATOM 626 O O . ASN A 1 76 ? 15.565 -0.587 -9.424 1.00 76.19 76 ASN A O 1
ATOM 630 N N . PRO A 1 77 ? 13.576 -1.625 -9.529 1.00 84.69 77 PRO A N 1
ATOM 631 C CA . PRO A 1 77 ? 12.312 -1.993 -10.168 1.00 84.69 77 PRO A CA 1
ATOM 632 C C . PRO A 1 77 ? 11.362 -0.784 -10.268 1.00 84.69 77 PRO A C 1
ATOM 634 O O . PRO A 1 77 ? 11.428 0.112 -9.421 1.00 84.69 77 PRO A O 1
ATOM 637 N N . PRO A 1 78 ? 10.446 -0.764 -11.260 1.00 92.12 78 PRO A N 1
ATOM 638 C CA . PRO A 1 78 ? 9.373 0.224 -11.320 1.00 92.12 78 PRO A CA 1
ATOM 639 C C . PRO A 1 78 ? 8.602 0.299 -9.999 1.00 92.12 78 PRO A C 1
ATOM 641 O O . PRO A 1 78 ? 8.119 -0.721 -9.498 1.00 92.12 78 PRO A O 1
ATOM 644 N N . ILE A 1 79 ? 8.472 1.511 -9.457 1.00 94.69 79 ILE A N 1
ATOM 645 C CA . ILE A 1 79 ? 7.649 1.774 -8.273 1.00 94.69 79 ILE A CA 1
ATOM 646 C C . ILE A 1 79 ? 6.250 2.190 -8.721 1.00 94.69 79 ILE A C 1
ATOM 648 O O . ILE A 1 79 ? 6.083 3.140 -9.486 1.00 94.69 79 ILE A O 1
ATOM 652 N N . TYR A 1 80 ? 5.249 1.493 -8.202 1.00 96.19 80 TYR A N 1
ATOM 653 C CA . TYR A 1 80 ? 3.835 1.757 -8.412 1.00 96.19 80 TYR A CA 1
ATOM 654 C C . TYR A 1 80 ? 3.285 2.514 -7.205 1.00 96.19 80 TYR A C 1
ATOM 656 O O . TYR A 1 80 ? 3.632 2.214 -6.062 1.00 96.19 80 TYR A O 1
ATOM 664 N N . SER A 1 81 ? 2.415 3.480 -7.472 1.00 95.94 81 SER A N 1
ATOM 665 C CA . SER A 1 81 ? 1.676 4.259 -6.484 1.00 95.94 81 SER A CA 1
ATOM 666 C C . SER A 1 81 ? 0.204 3.871 -6.568 1.00 95.94 81 SER A C 1
ATOM 668 O O . SER A 1 81 ? -0.451 4.155 -7.572 1.00 95.94 81 SER A O 1
ATOM 670 N N . LEU A 1 82 ? -0.312 3.189 -5.544 1.00 97.56 82 LEU A N 1
ATOM 671 C CA . LEU A 1 82 ? -1.713 2.775 -5.469 1.00 97.56 82 LEU A CA 1
ATOM 672 C C . LEU A 1 82 ? -2.528 3.793 -4.681 1.00 97.56 82 LEU A C 1
ATOM 674 O O . LEU A 1 82 ? -2.102 4.231 -3.610 1.00 97.56 82 LEU A O 1
ATOM 678 N N . HIS A 1 83 ? -3.701 4.162 -5.194 1.00 96.19 83 HIS A N 1
ATOM 679 C CA . HIS A 1 83 ? -4.521 5.228 -4.619 1.00 96.19 83 HIS A CA 1
ATOM 680 C C . HIS A 1 83 ? -5.693 4.700 -3.798 1.00 96.19 83 HIS A C 1
ATOM 682 O O . HIS A 1 83 ? -6.571 4.010 -4.313 1.00 96.19 83 HIS A O 1
ATOM 688 N N . LEU A 1 84 ? -5.744 5.062 -2.520 1.00 96.06 84 LEU A N 1
ATOM 689 C CA . LEU A 1 84 ? -6.872 4.789 -1.638 1.00 96.06 84 LEU A CA 1
ATOM 690 C C . LEU A 1 84 ? -7.487 6.123 -1.215 1.00 96.06 84 LEU A C 1
ATOM 692 O O . LEU A 1 84 ? -7.063 6.730 -0.232 1.00 96.06 84 LEU A O 1
ATOM 696 N N . GLN A 1 85 ? -8.488 6.582 -1.969 1.00 93.38 85 GLN A N 1
ATOM 697 C CA . GLN A 1 85 ? -9.152 7.859 -1.714 1.00 93.38 85 GLN A CA 1
ATOM 698 C C . GLN A 1 85 ? -10.634 7.698 -1.363 1.00 93.38 85 GLN A C 1
ATOM 700 O O . GLN A 1 85 ? -11.399 7.001 -2.033 1.00 93.38 85 GLN A O 1
ATOM 705 N N . GLN A 1 86 ? -11.041 8.426 -0.327 1.00 90.62 86 GLN A N 1
ATOM 706 C CA . GLN A 1 86 ? -12.420 8.750 0.027 1.00 90.62 86 GLN A CA 1
ATOM 707 C C . GLN A 1 86 ? -12.500 10.221 0.445 1.00 90.62 86 GLN A C 1
ATOM 709 O O . GLN A 1 86 ? -11.483 10.889 0.601 1.00 90.62 86 GLN A O 1
ATOM 714 N N . ASN A 1 87 ? -13.707 10.729 0.696 1.00 85.25 87 ASN A N 1
ATOM 715 C CA . ASN A 1 87 ? -13.897 12.120 1.130 1.00 85.25 87 ASN A CA 1
ATOM 716 C C . ASN A 1 87 ? -13.088 12.491 2.390 1.00 85.25 87 ASN A C 1
ATOM 718 O O . ASN A 1 87 ? -12.723 13.650 2.552 1.00 85.25 87 ASN A O 1
ATOM 722 N N . ASN A 1 88 ? -12.793 11.514 3.256 1.00 86.12 88 ASN A N 1
ATOM 723 C CA . ASN A 1 88 ? -12.188 11.746 4.573 1.00 86.12 88 ASN A CA 1
ATOM 724 C C . ASN A 1 88 ? -10.732 11.274 4.675 1.00 86.12 88 ASN A C 1
ATOM 726 O O . ASN A 1 88 ? -10.100 11.483 5.704 1.00 86.12 88 ASN A O 1
ATOM 730 N N . PHE A 1 89 ? -10.194 10.632 3.636 1.00 92.12 89 PHE A N 1
ATOM 731 C CA . PHE A 1 89 ? -8.796 10.220 3.605 1.00 92.12 89 PHE A CA 1
ATOM 732 C C . PHE A 1 89 ? -8.273 10.139 2.177 1.00 92.12 89 PHE A C 1
ATOM 734 O O . PHE A 1 89 ? -8.974 9.728 1.254 1.00 92.12 89 PHE A O 1
ATOM 741 N N . ASN A 1 90 ? -7.007 10.502 2.017 1.00 94.00 90 ASN A N 1
ATOM 742 C CA . ASN A 1 90 ? -6.283 10.400 0.762 1.00 94.00 90 ASN A CA 1
ATOM 743 C C . ASN A 1 90 ? -4.963 9.682 1.033 1.00 94.00 90 ASN A C 1
ATOM 745 O O . ASN A 1 90 ? -4.033 10.295 1.549 1.00 94.00 90 ASN A O 1
ATOM 749 N N . ILE A 1 91 ? -4.910 8.379 0.770 1.00 95.50 91 ILE A N 1
ATOM 750 C CA . ILE A 1 91 ? -3.785 7.512 1.129 1.00 95.50 91 ILE A CA 1
ATOM 751 C C . ILE A 1 91 ? -3.143 6.955 -0.140 1.00 95.50 91 ILE A C 1
ATOM 753 O O . ILE A 1 91 ? -3.825 6.603 -1.104 1.00 95.50 91 ILE A O 1
ATOM 757 N N . ARG A 1 92 ? -1.815 6.851 -0.123 1.00 96.25 92 ARG A N 1
ATOM 758 C CA . ARG A 1 92 ? -1.017 6.225 -1.174 1.00 96.25 92 ARG A CA 1
ATOM 759 C C . ARG A 1 92 ? -0.208 5.074 -0.617 1.00 96.25 92 ARG A C 1
ATOM 761 O O . ARG A 1 92 ? 0.418 5.214 0.435 1.00 96.25 92 ARG A O 1
ATOM 768 N N . PHE A 1 93 ? -0.183 3.973 -1.361 1.00 97.62 93 PHE A N 1
ATOM 769 C CA . PHE A 1 93 ? 0.771 2.893 -1.142 1.00 97.62 93 PHE A CA 1
ATOM 770 C C . PHE A 1 93 ? 1.832 2.905 -2.225 1.00 97.62 93 PHE A C 1
ATOM 772 O O . PHE A 1 93 ? 1.499 2.981 -3.404 1.00 97.62 93 PHE A O 1
ATOM 779 N N . LEU A 1 94 ? 3.095 2.780 -1.832 1.00 96.69 94 LEU A N 1
ATOM 780 C CA . LEU A 1 94 ? 4.178 2.498 -2.762 1.00 96.69 94 LEU A CA 1
ATOM 781 C C . LEU A 1 94 ? 4.515 1.019 -2.713 1.00 96.69 94 LEU A C 1
ATOM 783 O O . LEU A 1 94 ? 4.724 0.454 -1.637 1.00 96.69 94 LEU A O 1
ATOM 787 N N . MET A 1 95 ? 4.571 0.407 -3.889 1.00 97.25 95 MET A N 1
ATOM 788 C CA . MET A 1 95 ? 4.882 -1.005 -4.049 1.00 97.25 95 MET A CA 1
ATOM 789 C C . MET A 1 95 ? 5.700 -1.247 -5.317 1.00 97.25 95 MET A C 1
ATOM 791 O O . MET A 1 95 ? 5.692 -0.439 -6.243 1.00 97.25 95 MET A O 1
ATOM 795 N N . CYS A 1 96 ? 6.387 -2.379 -5.386 1.00 96.25 96 CYS A N 1
ATOM 796 C CA . CYS A 1 96 ? 6.991 -2.876 -6.620 1.00 96.25 96 CYS A CA 1
ATOM 797 C C . CYS A 1 96 ? 6.781 -4.385 -6.753 1.00 96.25 96 CYS A C 1
ATOM 799 O O . CYS A 1 96 ? 6.324 -5.043 -5.822 1.00 96.25 96 CYS A O 1
ATOM 801 N N . PHE A 1 97 ? 7.109 -4.941 -7.913 1.00 95.81 97 PHE A N 1
ATOM 802 C CA . PHE A 1 97 ? 7.160 -6.390 -8.095 1.00 95.81 97 PHE A CA 1
ATOM 803 C C . PHE A 1 97 ? 8.613 -6.849 -8.003 1.00 95.81 97 PHE A C 1
ATOM 805 O O . PHE A 1 97 ? 9.489 -6.195 -8.572 1.00 95.81 97 PHE A O 1
ATOM 812 N N . SER A 1 98 ? 8.872 -7.964 -7.318 1.00 93.88 98 SER A N 1
ATOM 813 C CA . SER A 1 98 ? 10.176 -8.628 -7.383 1.00 93.88 98 SER A CA 1
ATOM 814 C C . SER A 1 98 ? 10.453 -9.193 -8.781 1.00 93.88 98 SER A C 1
ATOM 816 O O . SER A 1 98 ? 9.583 -9.183 -9.665 1.00 93.88 98 SER A O 1
ATOM 818 N N . GLU A 1 99 ? 11.660 -9.722 -8.983 1.00 91.50 99 GLU A N 1
ATOM 819 C CA . GLU A 1 99 ? 12.024 -10.415 -10.224 1.00 91.50 99 GLU A CA 1
ATOM 820 C C . GLU A 1 99 ? 11.079 -11.592 -10.504 1.00 91.50 99 GLU A C 1
ATOM 822 O O . GLU A 1 99 ? 10.579 -11.724 -11.621 1.00 91.50 99 GLU A O 1
ATOM 827 N N . GLU A 1 100 ? 10.710 -12.339 -9.460 1.00 93.19 100 GLU A N 1
ATOM 828 C CA . GLU A 1 100 ? 9.742 -13.446 -9.487 1.00 93.19 100 GLU A CA 1
ATOM 829 C C . GLU A 1 100 ? 8.281 -12.982 -9.607 1.00 93.19 100 GLU A C 1
ATOM 831 O O . GLU A 1 100 ? 7.363 -13.800 -9.640 1.00 93.19 100 GLU A O 1
ATOM 836 N N . GLY A 1 101 ? 8.036 -11.671 -9.651 1.00 94.25 101 GLY A N 1
ATOM 837 C CA . GLY A 1 101 ? 6.692 -11.107 -9.740 1.00 94.25 101 GLY A CA 1
ATOM 838 C C . GLY A 1 101 ? 5.934 -11.078 -8.413 1.00 94.25 101 GLY A C 1
ATOM 839 O O . GLY A 1 101 ? 4.722 -10.884 -8.425 1.00 94.25 101 GLY A O 1
ATOM 840 N N . ILE A 1 102 ? 6.614 -11.232 -7.272 1.00 95.88 102 ILE A N 1
ATOM 841 C CA . ILE A 1 102 ? 5.981 -11.101 -5.954 1.00 95.88 102 ILE A CA 1
ATOM 842 C C . ILE A 1 102 ? 5.686 -9.618 -5.686 1.00 95.88 102 ILE A C 1
ATOM 844 O O . ILE A 1 102 ? 6.613 -8.807 -5.762 1.00 95.88 102 ILE A O 1
ATOM 848 N N . PRO A 1 103 ? 4.439 -9.234 -5.352 1.00 97.81 103 PRO A N 1
ATOM 849 C CA . PRO A 1 103 ? 4.136 -7.872 -4.932 1.00 97.81 103 PRO A CA 1
ATOM 850 C C . PRO A 1 103 ? 4.794 -7.554 -3.590 1.00 97.81 103 PRO A C 1
ATOM 852 O O . PRO A 1 103 ? 4.610 -8.281 -2.614 1.00 97.81 103 PRO A O 1
ATOM 855 N N . CYS A 1 104 ? 5.532 -6.453 -3.543 1.00 97.75 104 CYS A N 1
ATOM 856 C CA . CYS A 1 104 ? 6.206 -5.939 -2.359 1.00 97.75 104 CYS A CA 1
ATOM 857 C C . CYS A 1 104 ? 5.614 -4.578 -2.001 1.00 97.75 104 CYS A C 1
ATOM 859 O O . CYS A 1 104 ? 5.842 -3.611 -2.725 1.00 97.75 104 CYS A O 1
ATOM 861 N N . PHE A 1 105 ? 4.878 -4.497 -0.896 1.00 98.12 105 PHE A N 1
ATOM 862 C CA . PHE A 1 105 ? 4.349 -3.252 -0.340 1.00 98.12 105 PHE A CA 1
ATOM 863 C C . PHE A 1 105 ? 5.373 -2.628 0.603 1.00 98.12 105 PHE A C 1
ATOM 865 O O . PHE A 1 105 ? 5.874 -3.297 1.506 1.00 98.12 105 PHE A O 1
ATOM 872 N N . LEU A 1 106 ? 5.706 -1.361 0.353 1.00 97.12 106 LEU A N 1
ATOM 873 C CA . LEU A 1 106 ? 6.925 -0.737 0.868 1.00 97.12 106 LEU A CA 1
ATOM 874 C C . LEU A 1 106 ? 6.637 0.503 1.702 1.00 97.12 106 LEU A C 1
ATOM 876 O O . LEU A 1 106 ? 7.273 0.683 2.732 1.00 97.12 106 LEU A O 1
ATOM 880 N N . CYS A 1 107 ? 5.700 1.357 1.282 1.00 96.31 107 CYS A N 1
ATOM 881 C CA . CYS A 1 107 ? 5.325 2.555 2.039 1.00 96.31 107 CYS A CA 1
ATOM 882 C C . CYS A 1 107 ? 3.816 2.791 2.015 1.00 96.31 107 CYS A C 1
ATOM 884 O O . CYS A 1 107 ? 3.184 2.564 0.985 1.00 96.31 107 CYS A O 1
ATOM 886 N N . ALA A 1 108 ? 3.259 3.297 3.111 1.00 96.88 108 ALA A N 1
ATOM 887 C CA . ALA A 1 108 ? 1.897 3.798 3.214 1.00 96.88 108 ALA A CA 1
ATOM 888 C C . ALA A 1 108 ? 1.903 5.199 3.838 1.00 96.88 108 ALA A C 1
ATOM 890 O O . ALA A 1 108 ? 2.559 5.446 4.846 1.00 96.88 108 ALA A O 1
ATOM 891 N N . PHE A 1 109 ? 1.199 6.157 3.233 1.00 94.75 109 PHE A N 1
ATOM 892 C CA . PHE A 1 109 ? 1.131 7.520 3.771 1.00 94.75 109 PHE A CA 1
ATOM 893 C C . PHE A 1 109 ? -0.079 8.302 3.261 1.00 94.75 109 PHE A C 1
ATOM 895 O O . PHE A 1 109 ? -0.615 8.020 2.191 1.00 94.75 109 PHE A O 1
ATOM 902 N N . TYR A 1 110 ? -0.453 9.353 3.994 1.00 92.44 110 TYR A N 1
ATOM 903 C CA . TYR A 1 110 ? -1.383 10.365 3.497 1.00 92.44 110 TYR A CA 1
ATOM 904 C C . TYR A 1 110 ? -0.757 11.188 2.364 1.00 92.44 110 TYR A C 1
ATOM 906 O O . TYR A 1 110 ? 0.296 11.813 2.534 1.00 92.44 110 TYR A O 1
ATOM 914 N N . GLU A 1 111 ? -1.423 11.238 1.214 1.00 86.69 111 GLU A N 1
ATOM 915 C CA . GLU A 1 111 ? -1.087 12.166 0.142 1.00 86.69 111 GLU A CA 1
ATOM 916 C C . GLU A 1 111 ? -1.595 13.567 0.495 1.00 86.69 111 GLU A C 1
ATOM 918 O O . GLU A 1 111 ? -2.773 13.782 0.788 1.00 86.69 111 GLU A O 1
ATOM 923 N N . ARG A 1 112 ? -0.684 14.544 0.477 1.00 78.25 112 ARG A N 1
ATOM 924 C CA . ARG A 1 112 ? -1.021 15.932 0.779 1.00 78.25 112 ARG A CA 1
ATOM 925 C C . ARG A 1 112 ? -1.801 16.530 -0.388 1.00 78.25 112 ARG A C 1
ATOM 927 O O . ARG A 1 112 ? -1.299 16.608 -1.507 1.00 78.25 112 ARG A O 1
ATOM 934 N N . SER A 1 113 ? -3.004 17.006 -0.095 1.00 62.94 113 SER A N 1
ATOM 935 C CA . SER A 1 113 ? -3.841 17.758 -1.031 1.00 62.94 113 SER A CA 1
ATOM 936 C C . SER A 1 113 ? -3.461 19.250 -1.048 1.00 62.94 113 SER A C 1
ATOM 938 O O . SER A 1 113 ? -3.040 19.809 -0.034 1.00 62.94 113 SER A O 1
ATOM 940 N N . GLY A 1 114 ? -3.646 19.931 -2.186 1.00 62.19 114 GLY A N 1
ATOM 941 C CA . GLY A 1 114 ? -3.465 21.387 -2.327 1.00 62.19 114 GLY A CA 1
ATOM 942 C C . GLY A 1 114 ? -2.158 21.818 -3.013 1.00 62.19 114 GLY A C 1
ATOM 943 O O . GLY A 1 114 ? -1.503 21.031 -3.687 1.00 62.19 114 GLY A O 1
ATOM 944 N N . LYS A 1 115 ? -1.766 23.097 -2.862 1.00 52.28 115 LYS A N 1
ATOM 945 C CA . LYS A 1 115 ? -0.629 23.719 -3.591 1.00 52.28 115 LYS A CA 1
ATOM 946 C C . LYS A 1 115 ? 0.740 23.063 -3.340 1.00 52.28 115 LYS A C 1
ATOM 948 O O . LYS A 1 115 ? 1.681 23.324 -4.081 1.00 52.28 115 LYS A O 1
ATOM 953 N N . ARG A 1 116 ? 0.864 22.231 -2.303 1.00 59.84 116 ARG A N 1
ATOM 954 C CA . ARG A 1 116 ? 2.065 21.443 -1.997 1.00 59.84 116 ARG A CA 1
ATOM 955 C C . ARG A 1 116 ? 1.799 19.981 -2.347 1.00 59.84 116 ARG A C 1
ATOM 957 O O . ARG A 1 116 ? 1.475 19.193 -1.463 1.00 59.84 116 ARG A O 1
ATOM 964 N N . LYS A 1 117 ? 1.916 19.652 -3.637 1.00 62.88 117 LYS A N 1
ATOM 965 C CA . LYS A 1 117 ? 1.868 18.268 -4.131 1.00 62.88 117 LYS A CA 1
ATOM 966 C C . LYS A 1 117 ? 2.886 17.428 -3.352 1.00 62.88 117 LYS A C 1
ATOM 968 O O . LYS A 1 117 ? 3.991 17.911 -3.098 1.00 62.88 117 LYS A O 1
ATOM 973 N N . THR A 1 118 ? 2.515 16.212 -2.949 1.00 66.56 118 THR A N 1
ATOM 974 C CA . THR A 1 118 ? 3.469 15.283 -2.330 1.00 66.56 118 THR A CA 1
ATOM 975 C C . THR A 1 118 ? 4.684 15.133 -3.237 1.00 66.56 118 THR A C 1
ATOM 977 O O . THR A 1 118 ? 4.557 14.794 -4.413 1.00 66.56 118 THR A O 1
ATOM 980 N N . ASP A 1 119 ? 5.861 15.404 -2.680 1.00 72.88 119 ASP A N 1
ATOM 981 C CA . ASP A 1 119 ? 7.114 15.076 -3.334 1.00 72.88 119 ASP A CA 1
ATOM 982 C C . ASP A 1 119 ? 7.352 13.573 -3.184 1.00 72.88 119 ASP A C 1
ATOM 984 O O . ASP A 1 119 ? 7.662 13.066 -2.102 1.00 72.88 119 ASP A O 1
ATOM 988 N N . TYR A 1 120 ? 7.144 12.862 -4.288 1.00 77.81 120 TYR A N 1
ATOM 989 C CA . TYR A 1 120 ? 7.334 11.423 -4.364 1.00 77.81 120 TYR A CA 1
ATOM 990 C C . TYR A 1 120 ? 8.809 11.021 -4.408 1.00 77.81 120 TYR A C 1
ATOM 992 O O . TYR A 1 120 ? 9.086 9.844 -4.222 1.00 77.81 120 TYR A O 1
ATOM 1000 N N . THR A 1 121 ? 9.751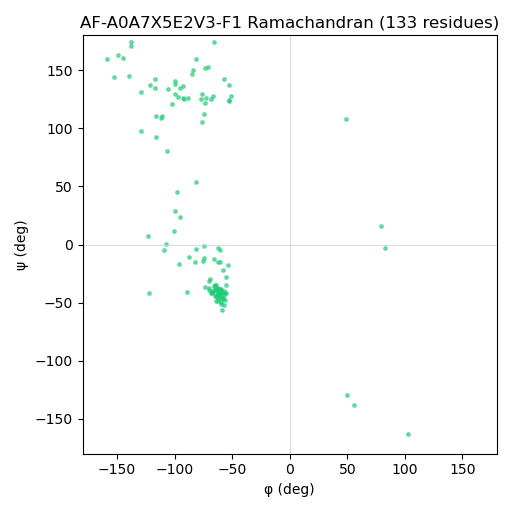 11.951 -4.602 1.00 79.69 121 THR A N 1
ATOM 1001 C CA . THR A 1 121 ? 11.185 11.645 -4.741 1.00 79.69 121 THR A CA 1
ATOM 1002 C C . THR A 1 121 ? 11.708 10.917 -3.507 1.00 79.69 121 THR A C 1
ATOM 1004 O O . THR A 1 121 ? 12.120 9.763 -3.596 1.00 79.69 121 THR A O 1
ATOM 1007 N N . LYS A 1 122 ? 11.544 11.525 -2.325 1.00 84.81 122 LYS A N 1
ATOM 1008 C CA . LYS A 1 122 ? 11.965 10.920 -1.050 1.00 84.81 122 LYS A CA 1
ATOM 1009 C C . LYS A 1 122 ? 11.231 9.617 -0.750 1.00 84.81 122 LYS A C 1
ATOM 1011 O O . LYS A 1 122 ? 11.810 8.679 -0.222 1.00 84.81 122 LYS A O 1
ATOM 1016 N N . ARG A 1 123 ? 9.939 9.546 -1.083 1.00 87.81 123 ARG A N 1
ATOM 1017 C CA . ARG A 1 123 ? 9.130 8.343 -0.834 1.00 87.81 123 ARG A CA 1
ATOM 1018 C C . ARG A 1 123 ? 9.536 7.190 -1.751 1.00 87.81 123 ARG A C 1
ATOM 1020 O O . ARG A 1 123 ? 9.563 6.052 -1.299 1.00 87.81 123 ARG A O 1
ATOM 1027 N N . ALA A 1 124 ? 9.881 7.476 -3.003 1.00 88.50 124 ALA A N 1
ATOM 1028 C CA . ALA A 1 124 ? 10.406 6.492 -3.938 1.00 88.50 124 ALA A CA 1
ATOM 1029 C C . ALA A 1 124 ? 11.792 5.991 -3.504 1.00 88.50 124 ALA A C 1
ATOM 1031 O O . ALA A 1 124 ? 12.037 4.793 -3.588 1.00 88.50 124 ALA A O 1
ATOM 1032 N N . GLU A 1 125 ? 12.664 6.866 -2.994 1.00 89.62 125 GLU A N 1
ATOM 1033 C CA . GLU A 1 125 ? 13.952 6.473 -2.398 1.00 89.62 125 GLU A CA 1
ATOM 1034 C C . GLU A 1 125 ? 13.754 5.536 -1.201 1.00 89.62 125 GLU A C 1
ATOM 1036 O O . GLU A 1 125 ? 14.277 4.423 -1.213 1.00 89.62 125 GLU A O 1
ATOM 1041 N N . THR A 1 126 ? 12.907 5.913 -0.235 1.00 92.00 126 THR A N 1
ATOM 1042 C CA . THR A 1 126 ? 12.570 5.043 0.906 1.00 92.00 126 THR A CA 1
ATOM 1043 C C . THR A 1 126 ? 12.004 3.700 0.444 1.00 92.00 126 THR A C 1
ATOM 1045 O O . THR A 1 126 ? 12.397 2.655 0.956 1.00 92.00 126 THR A O 1
ATOM 1048 N N . ALA A 1 127 ? 11.112 3.691 -0.552 1.00 93.25 127 ALA A N 1
ATOM 1049 C CA . ALA A 1 127 ? 10.573 2.449 -1.095 1.00 93.25 127 ALA A CA 1
ATOM 1050 C C . ALA A 1 127 ? 11.685 1.557 -1.679 1.00 93.25 127 ALA A C 1
ATOM 1052 O O . ALA A 1 127 ? 11.715 0.358 -1.404 1.00 93.25 127 ALA A O 1
ATOM 1053 N N . LYS A 1 128 ? 12.639 2.129 -2.426 1.00 91.00 128 LYS A N 1
ATOM 1054 C CA . LYS A 1 128 ? 13.789 1.385 -2.967 1.00 91.00 128 LYS A CA 1
ATOM 1055 C C . LYS A 1 128 ? 14.662 0.797 -1.859 1.00 91.00 128 LYS A C 1
ATOM 1057 O O . LYS A 1 128 ? 14.995 -0.383 -1.923 1.00 91.00 128 LYS A O 1
ATOM 1062 N N . GLU A 1 129 ? 14.993 1.574 -0.832 1.00 92.50 129 GLU A N 1
ATOM 1063 C CA . GLU A 1 129 ? 15.768 1.092 0.321 1.00 92.50 129 GLU A CA 1
ATOM 1064 C C . GLU A 1 129 ? 15.065 -0.077 1.023 1.00 92.50 129 GLU A C 1
ATOM 1066 O O . GLU A 1 129 ? 15.676 -1.118 1.285 1.00 92.50 129 GLU A O 1
ATOM 1071 N N . ARG A 1 130 ? 13.753 0.055 1.255 1.00 94.88 130 ARG A N 1
ATOM 1072 C CA . ARG A 1 130 ? 12.920 -0.994 1.858 1.00 94.88 130 ARG A CA 1
ATOM 1073 C C . ARG A 1 130 ? 12.833 -2.249 0.989 1.00 94.88 130 ARG A C 1
ATOM 1075 O O . ARG A 1 130 ? 12.831 -3.365 1.501 1.00 94.88 130 ARG A O 1
ATOM 1082 N N . PHE A 1 131 ? 12.821 -2.095 -0.332 1.00 93.56 131 PHE A N 1
ATOM 1083 C CA . PHE A 1 131 ? 12.862 -3.238 -1.237 1.00 93.56 131 PHE A CA 1
ATOM 1084 C C . PHE A 1 131 ? 14.210 -3.972 -1.167 1.00 93.56 131 PHE A C 1
ATOM 1086 O O . PHE A 1 131 ? 14.237 -5.202 -1.135 1.00 93.56 131 PHE A O 1
ATOM 1093 N N . LEU A 1 132 ? 15.322 -3.234 -1.091 1.00 91.25 132 LEU A N 1
ATOM 1094 C CA . LEU A 1 132 ? 16.672 -3.804 -1.037 1.00 91.25 132 LEU A CA 1
ATOM 1095 C C . LEU A 1 132 ? 16.975 -4.537 0.279 1.00 91.25 132 LEU A C 1
ATOM 1097 O O . LEU A 1 132 ? 17.754 -5.492 0.265 1.00 91.25 132 LEU A O 1
ATOM 1101 N N . ARG A 1 133 ? 16.362 -4.133 1.400 1.00 90.25 133 ARG A N 1
ATOM 1102 C CA . ARG A 1 133 ? 16.547 -4.789 2.709 1.00 90.25 133 ARG A CA 1
ATOM 1103 C C . ARG A 1 133 ? 15.709 -6.053 2.921 1.00 90.25 133 ARG A C 1
ATOM 1105 O O . ARG A 1 133 ? 15.886 -6.695 3.943 1.00 90.25 133 ARG A O 1
ATOM 1112 N N . ARG A 1 134 ? 14.828 -6.425 1.982 1.00 82.69 134 ARG A N 1
ATOM 1113 C CA . ARG A 1 134 ? 13.974 -7.637 2.042 1.00 82.69 134 ARG A CA 1
ATOM 1114 C C . ARG A 1 134 ? 14.767 -8.964 2.114 1.00 82.69 134 ARG A C 1
ATOM 1116 O O . ARG A 1 134 ? 14.150 -10.022 2.173 1.00 82.69 134 ARG A O 1
ATOM 1123 N N . LYS A 1 135 ? 16.099 -8.908 2.024 1.00 57.94 135 LYS A N 1
ATOM 1124 C CA . LYS A 1 135 ? 16.995 -10.070 1.991 1.00 57.94 135 LYS A CA 1
ATOM 1125 C C . LYS A 1 135 ? 16.921 -10.919 3.253 1.00 57.94 135 LYS A C 1
ATOM 1127 O O . LYS A 1 135 ? 16.883 -10.333 4.354 1.00 57.94 135 LYS A O 1
#

Secondary structure (DSSP, 8-state):
--HHHHHHHHHHHHHHTTTSEE-HHHHHHHHHHHHHTTTTHHHHHHHHHHHHHHHHHHGGGGGGSTT-EE-TT--SSPPEEEEEEETTEEEEEEEEE-TT--EEEEEEEEPPPSSS---HHHHHHHHHHHHHTT-